Protein AF-A0A7D4KJW2-F1 (afdb_monomer_lite)

Secondary structure (DSSP, 8-state):
--HHHHHHHHHHHHHHHS---------HHHHTS-GGGGTT-EEEEEETTEEEEE-TTSTT--EEEEETTS-EEE--TT-SS-HHHHHHHHHHHHHTTEEEEEE-TTSEEEEEETTEEEEEE-TT----SS-HHHHGGGEEEEETTEEEE--

Structure (mmCIF, N/CA/C/O backbone):
data_AF-A0A7D4KJW2-F1
#
_entry.id   AF-A0A7D4KJW2-F1
#
loop_
_atom_site.group_PDB
_atom_site.id
_atom_site.type_symbol
_atom_site.label_atom_id
_atom_site.label_alt_id
_atom_site.label_comp_id
_atom_site.label_asym_id
_atom_site.label_entity_id
_atom_site.label_seq_id
_atom_site.pdbx_PDB_ins_code
_atom_site.Cartn_x
_atom_site.Cartn_y
_atom_site.Cartn_z
_atom_site.occupancy
_atom_site.B_iso_or_equiv
_atom_site.auth_seq_id
_atom_site.auth_comp_id
_atom_site.auth_asym_id
_atom_site.auth_atom_id
_atom_site.pdbx_PDB_model_num
ATOM 1 N N . MET A 1 1 ? -39.781 -1.574 48.634 1.00 56.69 1 MET A N 1
ATOM 2 C CA . MET A 1 1 ? -38.397 -1.125 48.349 1.00 56.69 1 MET A CA 1
ATOM 3 C C . MET A 1 1 ? -38.383 0.395 48.283 1.00 56.69 1 MET A C 1
ATOM 5 O O . MET A 1 1 ? -39.158 0.950 47.513 1.00 56.69 1 MET A O 1
ATOM 9 N N . ASN A 1 2 ? -37.593 1.054 49.134 1.00 80.94 2 ASN A N 1
ATOM 10 C CA . ASN A 1 2 ? -37.564 2.516 49.270 1.00 80.94 2 ASN A CA 1
ATOM 11 C C . ASN A 1 2 ? -37.157 3.173 47.931 1.00 80.94 2 ASN A C 1
ATOM 13 O O . ASN A 1 2 ? -36.256 2.665 47.262 1.00 80.94 2 ASN A O 1
ATOM 17 N N . LEU A 1 3 ? -37.805 4.270 47.523 1.00 79.88 3 LEU A N 1
ATOM 18 C CA . LEU A 1 3 ? -37.556 4.944 46.235 1.00 79.88 3 LEU A CA 1
ATOM 19 C C . LEU A 1 3 ? -36.069 5.300 46.056 1.00 79.88 3 LEU A C 1
ATOM 21 O O . LEU A 1 3 ? -35.511 5.128 44.975 1.00 79.88 3 LEU A O 1
ATOM 25 N N . LYS A 1 4 ? -35.405 5.678 47.156 1.00 76.75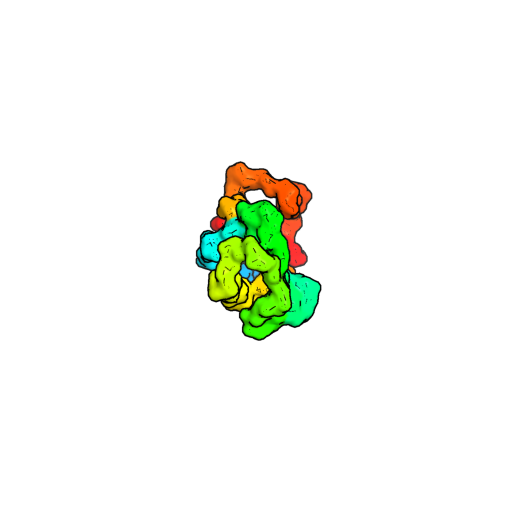 4 LYS A N 1
ATOM 26 C CA . LYS A 1 4 ? -33.959 5.942 47.200 1.00 76.75 4 LYS A CA 1
ATOM 27 C C . LYS A 1 4 ? -33.115 4.724 46.804 1.00 76.75 4 LYS A C 1
ATOM 29 O O . LYS A 1 4 ? -32.134 4.872 46.088 1.00 76.75 4 LYS A O 1
ATOM 34 N N . ILE A 1 5 ? -33.525 3.522 47.216 1.00 79.81 5 ILE A N 1
ATOM 35 C CA . ILE A 1 5 ? -32.831 2.265 46.894 1.00 79.81 5 ILE A CA 1
ATOM 36 C C . ILE A 1 5 ? -33.011 1.930 45.410 1.00 79.81 5 ILE A C 1
ATOM 38 O O . ILE A 1 5 ? -32.055 1.527 44.763 1.00 79.81 5 ILE A O 1
ATOM 42 N N . LYS A 1 6 ? -34.203 2.160 44.837 1.00 77.00 6 LYS A N 1
ATOM 43 C CA . LYS A 1 6 ? -34.435 1.969 43.393 1.00 77.00 6 LYS A CA 1
ATOM 44 C C . LYS A 1 6 ? -33.559 2.887 42.538 1.00 77.00 6 LYS A C 1
ATOM 46 O O . LYS A 1 6 ? -32.973 2.412 41.574 1.00 77.00 6 LYS A O 1
ATOM 51 N N . ILE A 1 7 ? -33.449 4.166 42.903 1.00 80.81 7 ILE A N 1
ATOM 52 C CA . ILE A 1 7 ? -32.621 5.143 42.175 1.00 80.81 7 ILE A CA 1
ATOM 53 C C . ILE A 1 7 ? -31.138 4.777 42.273 1.00 80.81 7 ILE A C 1
ATOM 55 O O . ILE A 1 7 ? -30.435 4.821 41.269 1.00 80.81 7 ILE A O 1
ATOM 59 N N . LEU A 1 8 ? -30.678 4.359 43.455 1.00 82.88 8 LEU A N 1
ATOM 60 C CA . LEU A 1 8 ? -29.297 3.928 43.662 1.00 82.88 8 LEU A CA 1
ATOM 61 C C . LEU A 1 8 ? -28.959 2.683 42.834 1.00 82.88 8 LEU A C 1
ATOM 63 O O . LEU A 1 8 ? -27.922 2.648 42.180 1.00 82.88 8 LEU A O 1
ATOM 67 N N . VAL A 1 9 ? -29.853 1.689 42.815 1.00 79.69 9 VAL A N 1
ATOM 68 C CA . VAL A 1 9 ? -29.690 0.487 41.987 1.00 79.69 9 VAL A CA 1
ATOM 69 C C . VAL A 1 9 ? -29.650 0.858 40.506 1.00 79.69 9 VAL A C 1
ATOM 71 O O . VAL A 1 9 ? -28.771 0.369 39.807 1.00 79.69 9 VAL A O 1
ATOM 74 N N . LEU A 1 10 ? -30.521 1.769 40.053 1.00 74.94 10 LEU A N 1
ATOM 75 C CA . LEU A 1 10 ? -30.551 2.239 38.665 1.00 74.94 10 LEU A CA 1
ATOM 76 C C . LEU A 1 10 ? -29.234 2.927 38.257 1.00 74.94 10 LEU A C 1
ATOM 78 O O . LEU A 1 10 ? -28.696 2.649 37.186 1.00 74.94 10 LEU A O 1
ATOM 82 N N . LEU A 1 11 ? -28.694 3.784 39.130 1.00 71.88 11 LEU A N 1
ATOM 83 C CA . LEU A 1 11 ? -27.413 4.474 38.942 1.00 71.88 11 LEU A CA 1
ATOM 84 C C . LEU A 1 11 ? -26.237 3.495 38.894 1.00 71.88 11 LEU A C 1
ATOM 86 O O . LEU A 1 11 ? -25.389 3.616 38.018 1.00 71.88 11 LEU A O 1
ATOM 90 N N . ILE A 1 12 ? -26.216 2.498 39.782 1.00 75.25 12 ILE A N 1
ATOM 91 C CA . ILE A 1 12 ? -25.190 1.448 39.789 1.00 75.25 12 ILE A CA 1
ATOM 92 C C . ILE A 1 12 ? -25.284 0.603 38.515 1.00 75.25 12 ILE A C 1
ATOM 94 O O . ILE A 1 12 ? -24.260 0.329 37.900 1.00 75.25 12 ILE A O 1
ATOM 98 N N . THR A 1 13 ? -26.486 0.242 38.056 1.00 67.19 13 THR A N 1
ATOM 99 C CA . THR A 1 13 ? -26.645 -0.474 36.780 1.00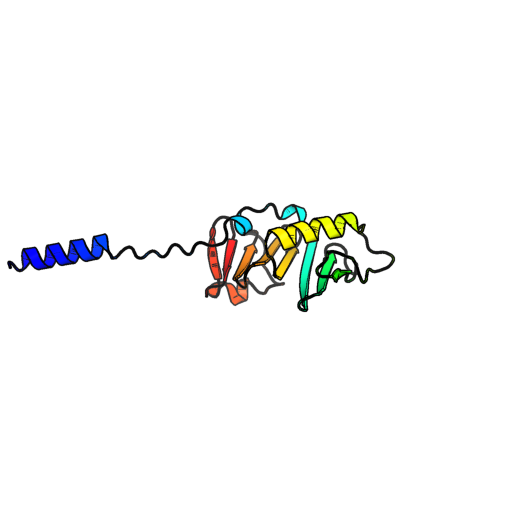 67.19 13 THR A CA 1
ATOM 100 C C . THR A 1 13 ? -26.217 0.367 35.579 1.00 67.19 13 THR A C 1
ATOM 102 O O . THR A 1 13 ? -25.551 -0.155 34.694 1.00 67.19 13 THR A O 1
ATOM 105 N N . LEU A 1 14 ? -26.512 1.670 35.548 1.00 64.62 14 LEU A N 1
ATOM 106 C CA . LEU A 1 14 ? -26.025 2.566 34.492 1.00 64.62 14 LEU A CA 1
ATOM 107 C C . LEU A 1 14 ? -24.500 2.734 34.538 1.00 64.62 14 LEU A C 1
ATOM 109 O O . LEU A 1 14 ? -23.875 2.849 33.494 1.00 64.62 14 LEU A O 1
ATOM 113 N N . PHE A 1 15 ? -23.887 2.703 35.720 1.00 63.03 15 PHE A N 1
ATOM 114 C CA . PHE A 1 15 ? -22.433 2.797 35.869 1.00 63.03 15 PHE A CA 1
ATOM 115 C C . PHE A 1 15 ? -21.717 1.490 35.489 1.00 63.03 15 PHE A C 1
ATOM 117 O O . PHE A 1 15 ? -20.660 1.524 34.869 1.00 63.03 15 PHE A O 1
ATOM 124 N N . LEU A 1 16 ? -22.304 0.336 35.827 1.00 60.66 16 LEU A N 1
ATOM 125 C CA . LEU A 1 16 ? -21.745 -0.989 35.534 1.00 60.66 16 LEU A CA 1
ATOM 126 C C . LEU A 1 16 ? -21.984 -1.440 34.086 1.00 60.66 16 LEU A C 1
ATOM 128 O O . LEU A 1 16 ? -21.164 -2.172 33.542 1.00 60.66 16 LEU A O 1
ATOM 132 N N . PHE A 1 17 ? -23.089 -1.015 33.464 1.00 55.97 17 PHE A N 1
ATOM 133 C CA . PHE A 1 17 ? -23.483 -1.451 32.117 1.00 55.97 17 PHE A CA 1
ATOM 134 C C . PHE A 1 17 ? -23.520 -0.320 31.073 1.00 55.97 17 PHE A C 1
ATOM 136 O O . PHE A 1 17 ? -23.668 -0.600 29.887 1.00 55.97 17 PHE A O 1
ATOM 143 N N . GLY A 1 18 ? -23.371 0.951 31.467 1.00 43.00 18 GLY A N 1
ATOM 144 C CA . GLY A 1 18 ? -23.374 2.108 30.554 1.00 43.00 18 GLY A CA 1
ATOM 145 C C . GLY A 1 18 ? -22.041 2.369 29.849 1.00 43.00 18 GLY A C 1
ATOM 146 O O . GLY A 1 18 ? -21.964 3.237 28.986 1.00 43.00 18 GLY A O 1
ATOM 147 N N . GLY A 1 19 ? -21.002 1.600 30.172 1.00 40.81 19 GLY A N 1
ATOM 148 C CA . GLY A 1 19 ? -19.714 1.615 29.486 1.00 40.81 19 GLY A CA 1
ATOM 149 C C . GLY A 1 19 ? -19.652 0.645 28.307 1.00 40.81 19 GLY A C 1
ATOM 150 O O . GLY A 1 19 ? -18.669 -0.074 28.181 1.00 40.81 19 GLY A O 1
ATOM 151 N N . CYS A 1 20 ? -20.660 0.598 27.431 1.00 40.94 20 CYS A N 1
ATOM 152 C CA . CYS A 1 20 ? -20.467 0.018 26.094 1.00 40.94 20 CYS A CA 1
ATOM 153 C C . CYS A 1 20 ? -19.708 1.025 25.219 1.00 40.94 20 CYS A C 1
ATOM 155 O O . CYS A 1 20 ? -20.208 1.527 24.219 1.00 40.94 20 CYS A O 1
ATOM 157 N N . SER A 1 21 ? -18.474 1.328 25.618 1.00 44.34 21 SER A N 1
ATOM 158 C CA . SER A 1 21 ? -17.452 1.728 24.666 1.00 44.34 21 SER A CA 1
ATOM 159 C C . SER A 1 21 ? -17.059 0.444 23.952 1.00 44.34 21 SER A C 1
ATOM 161 O O . SER A 1 21 ? -16.191 -0.291 24.421 1.00 44.34 21 SER A O 1
ATOM 163 N N . SER A 1 22 ? -17.742 0.114 22.855 1.00 39.06 22 SER A N 1
ATOM 164 C CA . SER A 1 22 ? -17.151 -0.790 21.879 1.00 39.06 22 SER A CA 1
ATOM 165 C C . SER A 1 22 ? -15.913 -0.069 21.356 1.00 39.06 22 SER A C 1
ATOM 167 O O . SER A 1 22 ? -16.020 0.745 20.442 1.00 39.06 22 SER A O 1
ATOM 169 N N . GLU A 1 23 ? -14.757 -0.280 21.988 1.00 45.72 23 GLU A N 1
ATOM 170 C CA . GLU A 1 23 ? -13.482 0.085 21.386 1.00 45.72 23 GLU A CA 1
ATOM 171 C C . GLU A 1 23 ? -13.451 -0.641 20.046 1.00 45.72 23 GLU A C 1
ATOM 173 O O . GLU A 1 23 ? -13.307 -1.866 19.978 1.00 45.72 23 GLU A O 1
ATOM 178 N N . VAL A 1 24 ? -13.715 0.102 18.974 1.00 51.41 24 VAL A N 1
ATOM 179 C CA . VAL A 1 24 ? -13.607 -0.423 17.626 1.00 51.41 24 VAL A CA 1
ATOM 180 C C . VAL A 1 24 ? -12.130 -0.754 17.458 1.00 51.41 24 VAL A C 1
ATOM 182 O O . VAL A 1 24 ? -11.284 0.131 17.351 1.00 51.41 24 VAL A O 1
ATOM 185 N N . ASN A 1 25 ? -11.800 -2.043 17.542 1.00 60.47 25 ASN A N 1
ATOM 186 C CA . ASN A 1 25 ? -10.427 -2.518 17.436 1.00 60.47 25 ASN A CA 1
ATOM 187 C C . ASN A 1 25 ? -9.991 -2.447 15.968 1.00 60.47 25 ASN A C 1
ATOM 189 O O . ASN A 1 25 ? -10.072 -3.419 15.216 1.00 60.47 25 ASN A O 1
ATOM 193 N N . TYR A 1 26 ? -9.557 -1.259 15.553 1.00 74.56 26 TYR A N 1
ATOM 194 C CA . TYR A 1 26 ? -8.910 -1.028 14.268 1.00 74.56 26 TYR A CA 1
ATOM 195 C C . TYR A 1 26 ? -7.591 -1.806 14.180 1.00 74.56 26 TYR A C 1
ATOM 197 O O . TYR A 1 26 ? -6.930 -2.059 15.189 1.00 74.56 26 TYR A O 1
ATOM 205 N N . SER A 1 27 ? -7.188 -2.214 12.971 1.00 83.12 27 SER A N 1
ATOM 206 C CA . SER A 1 27 ? -6.018 -3.086 12.810 1.00 83.12 27 SER A CA 1
ATOM 207 C C . SER A 1 27 ? -4.720 -2.395 13.243 1.00 83.12 27 SER A C 1
ATOM 209 O O . SER A 1 27 ? -4.132 -1.604 12.502 1.00 83.12 27 SER A O 1
ATOM 211 N N . SER A 1 28 ? -4.220 -2.753 14.428 1.00 84.56 28 SER A N 1
ATOM 212 C CA . SER A 1 28 ? -2.945 -2.254 14.959 1.00 84.56 28 SER A CA 1
ATOM 213 C C . SER A 1 28 ? -1.756 -2.623 14.066 1.00 84.56 28 SER A C 1
ATOM 215 O O . SER A 1 28 ? -0.764 -1.898 14.033 1.00 84.56 28 SER A O 1
ATOM 217 N N . GLN A 1 29 ? -1.861 -3.709 13.293 1.00 89.06 29 GLN A N 1
ATOM 218 C CA . GLN A 1 29 ? -0.859 -4.089 12.296 1.00 89.06 29 GLN A CA 1
ATOM 219 C C . GLN A 1 29 ? -0.767 -3.069 11.161 1.00 89.06 29 GLN A C 1
ATOM 221 O O . GLN A 1 29 ? 0.336 -2.767 10.720 1.00 89.06 29 GLN A O 1
ATOM 226 N N . ILE A 1 30 ? -1.905 -2.530 10.707 1.00 90.75 30 ILE A N 1
ATOM 227 C CA . ILE A 1 30 ? -1.930 -1.486 9.679 1.00 90.75 30 ILE A CA 1
ATOM 228 C C . ILE A 1 30 ? -1.335 -0.202 10.243 1.00 90.75 30 ILE A C 1
ATOM 230 O O . ILE A 1 30 ? -0.411 0.351 9.663 1.00 90.75 30 ILE A O 1
ATOM 234 N N . ILE A 1 31 ? -1.803 0.235 11.410 1.00 88.12 31 ILE A N 1
ATOM 235 C CA . ILE A 1 31 ? -1.422 1.527 11.996 1.00 88.12 31 ILE A CA 1
ATOM 236 C C . ILE A 1 31 ? 0.086 1.605 12.292 1.00 88.12 31 ILE A C 1
ATOM 238 O O . ILE A 1 31 ? 0.697 2.659 12.099 1.00 88.12 31 ILE A O 1
ATOM 242 N N . ASN A 1 32 ? 0.684 0.492 12.732 1.00 89.31 32 ASN A N 1
ATOM 243 C CA . ASN A 1 32 ? 2.074 0.430 13.193 1.00 89.31 32 ASN A CA 1
ATOM 244 C C . ASN A 1 32 ? 3.078 -0.061 12.134 1.00 89.31 32 ASN A C 1
ATOM 246 O O . ASN A 1 32 ? 4.262 -0.206 12.441 1.00 89.31 32 ASN A O 1
ATOM 250 N N . TYR A 1 33 ? 2.644 -0.353 10.905 1.00 90.06 33 TYR A N 1
ATOM 251 C CA . TYR A 1 33 ? 3.554 -0.809 9.855 1.00 90.06 33 TYR A CA 1
ATOM 252 C C . TYR A 1 33 ? 4.431 0.333 9.305 1.00 90.06 33 TYR A C 1
ATOM 254 O O . TYR A 1 33 ? 3.972 1.457 9.102 1.00 90.06 33 TYR A O 1
ATOM 262 N N . ASP A 1 34 ? 5.699 0.028 9.007 1.00 90.19 34 ASP A N 1
ATOM 263 C CA . ASP A 1 34 ? 6.631 0.958 8.359 1.00 90.19 34 ASP A CA 1
ATOM 264 C C . ASP A 1 34 ? 6.382 1.043 6.840 1.00 90.19 34 ASP A C 1
ATOM 266 O O . ASP A 1 34 ? 6.950 0.300 6.031 1.00 90.19 34 ASP A O 1
ATOM 270 N N . PHE A 1 35 ? 5.515 1.977 6.444 1.00 89.25 35 PHE A N 1
ATOM 271 C CA . PHE A 1 35 ? 5.136 2.198 5.045 1.00 89.25 35 PHE A CA 1
ATOM 272 C C . PHE A 1 35 ? 6.202 2.874 4.182 1.00 89.25 35 PHE A C 1
ATOM 274 O O . PHE A 1 35 ? 6.026 2.914 2.966 1.00 89.25 35 PHE A O 1
ATOM 281 N N . ASN A 1 36 ? 7.327 3.324 4.744 1.00 86.88 36 ASN A N 1
ATOM 282 C CA . ASN A 1 36 ? 8.426 3.877 3.941 1.00 86.88 36 ASN A CA 1
ATOM 283 C C . ASN A 1 36 ? 8.972 2.843 2.944 1.00 86.88 36 ASN A C 1
ATOM 285 O O . ASN A 1 36 ? 9.476 3.181 1.876 1.00 86.88 36 ASN A O 1
ATOM 289 N N . GLN A 1 37 ? 8.822 1.556 3.265 1.00 84.00 37 GLN A N 1
ATOM 290 C CA . GLN A 1 37 ? 9.181 0.476 2.358 1.00 84.00 37 GLN A CA 1
ATOM 291 C C . GLN A 1 37 ? 8.256 0.367 1.151 1.00 84.00 37 GLN A C 1
ATOM 293 O O . GLN A 1 37 ? 8.632 -0.289 0.201 1.00 84.00 37 GLN A O 1
ATOM 298 N N . LEU A 1 38 ? 7.055 0.938 1.166 1.00 87.44 38 LEU A N 1
ATOM 299 C CA . LEU A 1 38 ? 6.116 0.902 0.041 1.00 87.44 38 LEU A CA 1
ATOM 300 C C . LEU A 1 38 ? 6.039 2.266 -0.655 1.00 87.44 38 LEU A C 1
ATOM 302 O O . LEU A 1 38 ? 5.092 2.541 -1.376 1.00 87.44 38 LEU A O 1
ATOM 306 N N . ASP A 1 39 ? 7.015 3.143 -0.441 1.00 88.56 39 ASP A N 1
ATOM 307 C CA . ASP A 1 39 ? 6.892 4.530 -0.857 1.00 88.56 39 ASP A CA 1
ATOM 308 C C . ASP A 1 39 ? 6.937 4.728 -2.382 1.00 88.56 39 ASP A C 1
ATOM 310 O O . ASP A 1 39 ? 7.844 4.255 -3.081 1.00 88.56 39 ASP A O 1
ATOM 314 N N . GLY A 1 40 ? 5.945 5.455 -2.901 1.00 90.94 40 GLY A N 1
ATOM 315 C CA . GLY A 1 40 ? 5.809 5.758 -4.322 1.00 90.94 40 GLY A CA 1
ATOM 316 C C . GLY A 1 40 ? 5.230 4.621 -5.166 1.00 90.94 40 GLY A C 1
ATOM 317 O O . GLY A 1 40 ? 5.477 4.586 -6.379 1.00 90.94 40 GLY A O 1
ATOM 318 N N . VAL A 1 41 ? 4.511 3.682 -4.540 1.00 92.94 41 VAL A N 1
ATOM 319 C CA . VAL A 1 41 ? 3.905 2.519 -5.204 1.00 92.94 41 VAL A CA 1
ATOM 320 C C . VAL A 1 41 ? 2.385 2.518 -5.082 1.00 92.94 41 VAL A C 1
ATOM 322 O O . VAL A 1 41 ? 1.816 2.965 -4.084 1.00 92.94 41 VAL A O 1
ATOM 325 N N . LEU A 1 42 ? 1.734 1.961 -6.098 1.00 94.25 42 LEU A N 1
ATOM 326 C CA . LEU A 1 42 ? 0.319 1.618 -6.117 1.00 94.25 42 LEU A CA 1
ATOM 327 C C . LEU A 1 42 ? 0.200 0.107 -6.334 1.00 94.25 42 LEU A C 1
ATOM 329 O O . LEU A 1 42 ? 0.776 -0.440 -7.273 1.00 94.25 42 LEU A O 1
ATOM 333 N N . ILE A 1 43 ? -0.539 -0.562 -5.455 1.00 94.69 43 ILE A N 1
ATOM 334 C CA . ILE A 1 43 ? -0.803 -1.997 -5.491 1.00 94.69 43 ILE A CA 1
ATOM 335 C C . ILE A 1 43 ? -2.293 -2.209 -5.275 1.00 94.69 43 ILE A C 1
ATOM 337 O O . ILE A 1 43 ? -2.848 -1.750 -4.279 1.00 94.69 43 ILE A O 1
ATOM 341 N N . TYR A 1 44 ? -2.951 -2.921 -6.177 1.00 94.50 44 TYR A N 1
ATOM 342 C CA . TYR A 1 44 ? -4.361 -3.259 -6.013 1.00 94.50 44 TYR A CA 1
ATOM 343 C C . TYR A 1 44 ? -4.708 -4.539 -6.753 1.00 94.50 44 TYR A C 1
ATOM 345 O O . TYR A 1 44 ? -4.091 -4.882 -7.762 1.00 94.50 44 TYR A O 1
ATOM 353 N N . ASN A 1 45 ? -5.717 -5.243 -6.256 1.00 92.31 45 ASN A N 1
ATOM 354 C CA . ASN A 1 45 ? -6.258 -6.391 -6.966 1.00 92.31 45 ASN A CA 1
ATOM 355 C C . ASN A 1 45 ? -7.157 -5.897 -8.098 1.00 92.31 45 ASN A C 1
ATOM 357 O O . ASN A 1 45 ? -8.071 -5.105 -7.869 1.00 92.31 45 ASN A O 1
ATOM 361 N N . ARG A 1 46 ? -6.874 -6.346 -9.322 1.00 87.50 46 ARG A N 1
ATOM 362 C CA . ARG A 1 46 ? -7.756 -6.118 -10.472 1.00 87.50 46 ARG A CA 1
ATOM 363 C C . ARG A 1 46 ? -8.901 -7.126 -10.467 1.00 87.50 46 ARG A C 1
ATOM 365 O O . ARG A 1 46 ? -10.043 -6.735 -10.648 1.00 87.50 46 ARG A O 1
ATOM 372 N N . ASP A 1 47 ? -8.551 -8.389 -10.238 1.00 82.75 47 ASP A N 1
ATOM 373 C CA . ASP A 1 47 ? -9.430 -9.558 -10.181 1.00 82.75 47 ASP A CA 1
ATOM 374 C C . ASP A 1 47 ? -8.952 -10.482 -9.045 1.00 82.75 47 ASP A C 1
ATOM 376 O O . ASP A 1 47 ? -7.930 -10.207 -8.410 1.00 82.75 47 ASP A O 1
ATOM 380 N N . ILE A 1 48 ? -9.654 -11.596 -8.800 1.00 80.75 48 ILE A N 1
ATOM 381 C CA . ILE A 1 48 ? -9.340 -12.526 -7.696 1.00 80.75 48 ILE A CA 1
ATOM 382 C C . ILE A 1 48 ? -7.915 -13.102 -7.762 1.00 80.75 48 ILE A C 1
ATOM 384 O O . ILE A 1 48 ? -7.305 -13.359 -6.727 1.00 80.75 48 ILE A O 1
ATOM 388 N N . ASP A 1 49 ? -7.363 -13.234 -8.970 1.00 88.75 49 ASP A N 1
ATOM 389 C CA . ASP A 1 49 ? -6.065 -13.872 -9.206 1.00 88.75 49 ASP A CA 1
ATOM 390 C C . ASP A 1 49 ? -4.969 -12.916 -9.684 1.00 88.75 49 ASP A C 1
ATOM 392 O O . ASP A 1 49 ? -3.835 -13.350 -9.899 1.00 88.75 49 ASP A O 1
ATOM 396 N N . VAL A 1 50 ? -5.280 -11.628 -9.867 1.00 94.31 50 VAL A N 1
ATOM 397 C CA . VAL A 1 50 ? -4.356 -10.662 -10.473 1.00 94.31 50 VAL A CA 1
ATOM 398 C C . VAL A 1 50 ? -4.195 -9.431 -9.594 1.00 94.31 50 VAL A C 1
ATOM 400 O O . VAL A 1 50 ? -5.112 -8.621 -9.443 1.00 94.31 50 VAL A O 1
ATOM 403 N N . THR A 1 51 ? -2.973 -9.238 -9.108 1.00 96.25 51 THR A N 1
ATOM 404 C CA . THR A 1 51 ? -2.527 -8.006 -8.465 1.00 96.25 51 THR A CA 1
ATOM 405 C C . THR A 1 51 ? -1.799 -7.133 -9.487 1.00 96.25 51 THR A C 1
ATOM 407 O O . THR A 1 51 ? -0.906 -7.590 -10.205 1.00 96.25 51 THR A O 1
ATOM 410 N N . ILE A 1 52 ? -2.171 -5.858 -9.552 1.00 96.94 52 ILE A N 1
ATOM 411 C CA . ILE A 1 52 ? -1.466 -4.834 -10.319 1.00 96.94 52 ILE A CA 1
ATOM 412 C C . ILE A 1 52 ? -0.503 -4.106 -9.389 1.00 96.94 52 ILE A C 1
ATOM 414 O O . ILE A 1 52 ? -0.880 -3.703 -8.292 1.00 96.94 52 ILE A O 1
ATOM 418 N N . PHE A 1 53 ? 0.727 -3.920 -9.857 1.00 96.44 53 PHE A N 1
ATOM 419 C CA . PHE A 1 53 ? 1.755 -3.097 -9.236 1.00 96.44 53 PHE A CA 1
ATOM 420 C C . PHE A 1 53 ? 2.156 -1.967 -10.190 1.00 96.44 53 PHE A C 1
ATOM 422 O O . PHE A 1 53 ? 2.448 -2.209 -11.362 1.00 96.44 53 PHE A O 1
ATOM 429 N N . GLU A 1 54 ? 2.230 -0.745 -9.679 1.00 95.19 54 GLU A N 1
ATOM 430 C CA . GLU A 1 54 ? 2.728 0.428 -10.394 1.00 95.19 54 GLU A CA 1
ATOM 431 C C . GLU A 1 54 ? 3.704 1.208 -9.510 1.00 95.19 54 GLU A C 1
ATOM 433 O O . GLU A 1 54 ? 3.411 1.532 -8.359 1.00 95.19 54 GLU A O 1
ATOM 438 N N . LEU A 1 55 ? 4.862 1.558 -10.066 1.00 93.94 55 LEU A N 1
ATOM 439 C CA . LEU A 1 55 ? 5.821 2.463 -9.446 1.00 93.94 55 LEU A CA 1
ATOM 440 C C . LEU A 1 55 ? 5.543 3.888 -9.927 1.00 93.94 55 LEU A C 1
ATOM 442 O O . LEU A 1 55 ? 6.226 4.396 -10.819 1.00 93.94 55 LEU A O 1
ATOM 446 N N . PHE A 1 56 ? 4.535 4.545 -9.365 1.00 89.50 56 PHE A N 1
ATOM 447 C CA . PHE A 1 56 ? 4.104 5.845 -9.882 1.00 89.50 56 PHE A CA 1
ATOM 448 C C . PHE A 1 56 ? 5.043 7.001 -9.509 1.00 89.50 56 PHE A C 1
ATOM 450 O O . PHE A 1 56 ? 4.964 8.061 -10.132 1.00 89.50 56 PHE A O 1
ATOM 457 N N . ARG A 1 57 ? 5.969 6.825 -8.548 1.00 87.94 57 ARG A N 1
ATOM 458 C CA . ARG A 1 57 ? 7.029 7.830 -8.304 1.00 87.94 57 ARG A CA 1
ATOM 459 C C . ARG A 1 57 ? 7.910 8.069 -9.534 1.00 87.94 57 ARG A C 1
ATOM 461 O O . ARG A 1 57 ? 8.527 9.122 -9.652 1.00 87.94 57 ARG A O 1
ATOM 468 N N . VAL A 1 58 ? 7.940 7.110 -10.462 1.00 86.81 58 VAL A N 1
ATOM 469 C CA . VAL A 1 58 ? 8.515 7.266 -11.799 1.00 86.81 58 VAL A CA 1
ATOM 470 C C . VAL A 1 58 ? 7.358 7.359 -12.790 1.00 86.81 58 VAL A C 1
ATOM 472 O O . VAL A 1 58 ? 6.756 6.347 -13.149 1.00 86.81 58 VAL A O 1
ATOM 475 N N . LYS A 1 59 ? 7.024 8.582 -13.223 1.00 79.25 59 LYS A N 1
ATOM 476 C CA . LYS A 1 59 ? 5.935 8.812 -14.187 1.00 79.25 59 LYS A CA 1
ATOM 477 C C . LYS A 1 59 ? 6.109 7.926 -15.421 1.00 79.25 59 LYS A C 1
ATOM 479 O O . LYS A 1 59 ? 7.178 7.908 -16.024 1.00 79.25 59 LYS A O 1
ATOM 484 N N . GLY A 1 60 ? 5.038 7.236 -15.811 1.00 81.56 60 GLY A N 1
ATOM 485 C CA . GLY A 1 60 ? 5.033 6.399 -17.010 1.00 81.56 60 GLY A CA 1
ATOM 486 C C . GLY A 1 60 ? 5.820 5.092 -16.880 1.00 81.56 60 GLY A C 1
ATOM 487 O O . GLY A 1 60 ? 6.101 4.470 -17.899 1.00 81.56 60 GLY A O 1
ATOM 488 N N . SER A 1 61 ? 6.156 4.653 -15.660 1.00 86.62 61 SER A N 1
ATOM 489 C CA . SER A 1 61 ? 6.766 3.334 -15.422 1.00 86.62 61 SER A CA 1
ATOM 490 C C . SER A 1 61 ? 5.917 2.188 -15.987 1.00 86.62 61 SER A C 1
ATOM 492 O O . SER A 1 61 ? 6.461 1.190 -16.456 1.00 86.62 61 SER A O 1
ATOM 494 N N . GLY A 1 62 ? 4.595 2.364 -16.019 1.00 93.56 62 GLY A N 1
ATOM 495 C CA . GLY A 1 62 ? 3.641 1.393 -16.538 1.00 93.56 62 GLY A CA 1
ATOM 496 C C . GLY A 1 62 ? 3.192 0.396 -15.472 1.00 93.56 62 GLY A C 1
ATOM 497 O O . GLY A 1 62 ? 3.547 0.499 -14.303 1.00 93.56 62 GLY A O 1
ATOM 498 N N . LEU A 1 63 ? 2.379 -0.575 -15.887 1.00 95.69 63 LEU A N 1
ATOM 499 C CA . LEU A 1 63 ? 1.760 -1.541 -14.980 1.00 95.69 63 LEU A CA 1
ATOM 500 C C . LEU A 1 63 ? 2.467 -2.891 -15.045 1.00 95.69 63 LEU A C 1
ATOM 502 O O . LEU A 1 63 ? 2.711 -3.423 -16.133 1.00 95.69 63 LEU A O 1
ATOM 506 N N . VAL A 1 64 ? 2.722 -3.465 -13.875 1.00 97.25 64 VAL A N 1
ATOM 507 C CA . VAL A 1 64 ? 3.188 -4.839 -13.705 1.00 97.25 64 VAL A CA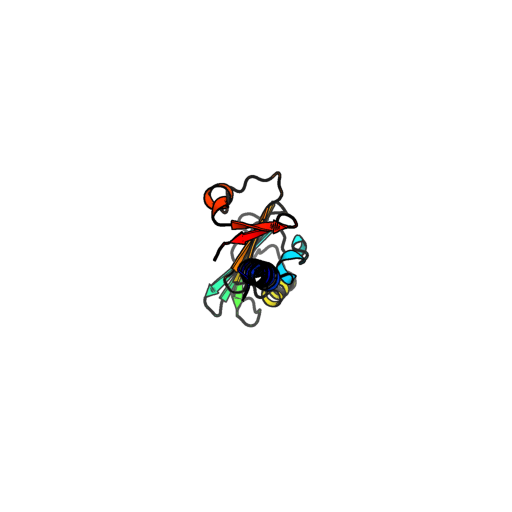 1
ATOM 508 C C . VAL A 1 64 ? 2.026 -5.687 -13.214 1.00 97.25 64 VAL A C 1
ATOM 510 O O . VAL A 1 64 ? 1.348 -5.329 -12.255 1.00 97.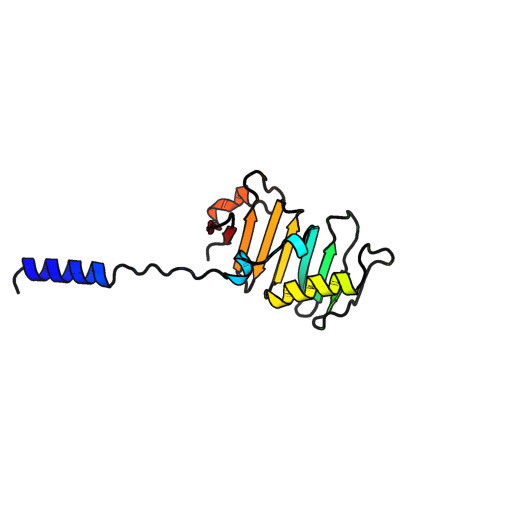25 64 VAL A O 1
ATOM 513 N N . PHE A 1 65 ? 1.794 -6.811 -13.880 1.00 97.38 65 PHE A N 1
ATOM 514 C CA . PHE A 1 65 ? 0.756 -7.770 -13.528 1.00 97.38 65 PHE A CA 1
ATOM 515 C C . PHE A 1 65 ? 1.413 -8.952 -12.838 1.00 97.38 65 PHE A C 1
ATOM 517 O O . PHE A 1 65 ? 2.380 -9.522 -13.355 1.00 97.38 65 PHE A O 1
ATOM 524 N N . VAL A 1 66 ? 0.891 -9.297 -11.669 1.00 96.94 66 VAL A N 1
ATOM 525 C CA . VAL A 1 66 ? 1.407 -10.371 -10.829 1.00 96.94 66 VAL A CA 1
ATOM 526 C C . VAL A 1 66 ? 0.260 -11.291 -10.448 1.00 96.94 66 VAL A C 1
ATOM 528 O O . VAL A 1 66 ? -0.816 -10.825 -10.081 1.00 96.94 66 VAL A O 1
ATOM 531 N N . ASP A 1 67 ? 0.480 -12.595 -10.571 1.00 94.81 67 ASP A N 1
ATOM 532 C CA . ASP A 1 67 ? -0.519 -13.591 -10.198 1.00 94.81 67 ASP A CA 1
ATOM 533 C C . ASP A 1 67 ? -0.611 -13.804 -8.672 1.00 94.81 67 ASP A C 1
ATOM 535 O O . ASP A 1 67 ? 0.198 -13.317 -7.867 1.00 94.81 67 ASP A O 1
ATOM 539 N N . ASN A 1 68 ? -1.596 -14.599 -8.257 1.00 89.56 68 ASN A N 1
ATOM 540 C CA . ASN A 1 68 ? -1.793 -14.983 -6.862 1.00 89.56 68 ASN A CA 1
ATOM 541 C C . ASN A 1 68 ? -0.623 -15.803 -6.264 1.00 89.56 68 ASN A C 1
ATOM 543 O O . ASN A 1 68 ? -0.530 -15.910 -5.040 1.00 89.56 68 ASN A O 1
ATOM 547 N N . GLN A 1 69 ? 0.324 -16.296 -7.068 1.00 92.12 69 GLN A N 1
ATOM 548 C CA . GLN A 1 69 ? 1.546 -16.982 -6.633 1.00 92.12 69 GLN A CA 1
ATOM 549 C C . GLN A 1 69 ? 2.766 -16.051 -6.562 1.00 92.12 69 GLN A C 1
ATOM 551 O O . GLN A 1 69 ? 3.871 -16.521 -6.294 1.00 92.12 69 GLN A O 1
ATOM 556 N N . LEU A 1 70 ? 2.577 -14.732 -6.719 1.00 93.25 70 LEU A N 1
ATOM 557 C CA . LEU A 1 70 ? 3.652 -13.732 -6.774 1.00 93.25 70 LEU A CA 1
ATOM 558 C C . LEU A 1 70 ? 4.591 -13.914 -7.977 1.00 93.25 70 LEU A C 1
ATOM 560 O O . LEU A 1 70 ? 5.783 -13.621 -7.883 1.00 93.25 70 LEU A O 1
ATOM 564 N N . ARG A 1 71 ? 4.077 -14.388 -9.113 1.00 95.12 71 ARG A N 1
ATOM 565 C CA . ARG A 1 71 ? 4.825 -14.470 -10.369 1.00 95.12 71 ARG A CA 1
ATOM 566 C C . ARG A 1 71 ? 4.419 -13.323 -11.273 1.00 95.12 71 ARG A C 1
ATOM 568 O O . ARG A 1 71 ? 3.236 -13.066 -11.490 1.00 95.12 71 ARG A O 1
ATOM 575 N N . ILE A 1 72 ? 5.413 -12.622 -11.804 1.00 96.81 72 ILE A N 1
ATOM 576 C CA . ILE A 1 72 ? 5.188 -11.538 -12.755 1.00 96.81 72 ILE A CA 1
ATOM 577 C C . ILE A 1 72 ? 4.756 -12.153 -14.087 1.00 96.81 72 ILE A C 1
ATOM 579 O O . ILE A 1 72 ? 5.524 -12.862 -14.732 1.00 96.81 72 ILE A O 1
ATOM 583 N N . THR A 1 73 ? 3.521 -11.875 -14.496 1.00 96.50 73 THR A N 1
ATOM 584 C CA . THR A 1 73 ? 2.935 -12.369 -15.750 1.00 96.50 73 THR A CA 1
ATOM 585 C C . THR A 1 73 ? 3.106 -11.370 -16.888 1.00 96.50 73 THR A C 1
ATOM 587 O O . THR A 1 73 ? 3.200 -11.756 -18.052 1.00 96.50 73 THR A O 1
ATOM 590 N N . LYS A 1 74 ? 3.185 -10.072 -16.569 1.00 96.88 74 LYS A N 1
ATOM 591 C CA . LYS A 1 74 ? 3.447 -9.007 -17.542 1.00 96.88 74 LYS A CA 1
ATOM 592 C C . LYS A 1 74 ? 4.195 -7.854 -16.884 1.00 96.88 74 LYS A C 1
ATOM 594 O O . LYS A 1 74 ? 3.753 -7.336 -15.865 1.00 96.88 74 LYS A O 1
ATOM 599 N N . LYS A 1 75 ? 5.294 -7.418 -17.503 1.00 97.00 75 LYS A N 1
ATOM 600 C CA . LYS A 1 75 ? 6.115 -6.279 -17.064 1.00 97.00 75 LYS A CA 1
ATOM 601 C C . LYS A 1 75 ? 6.632 -5.493 -18.277 1.00 97.00 75 LYS A C 1
ATOM 603 O O . LYS A 1 75 ? 7.045 -6.123 -19.252 1.00 97.00 75 LYS A O 1
ATOM 608 N N . PRO A 1 76 ? 6.635 -4.148 -18.251 1.00 95.94 76 PRO A N 1
ATOM 609 C CA . PRO A 1 76 ? 7.279 -3.341 -19.286 1.00 95.94 76 PRO A CA 1
ATOM 610 C C . PRO A 1 76 ? 8.772 -3.676 -19.437 1.00 95.94 76 PRO A C 1
ATOM 612 O O . PRO A 1 76 ? 9.460 -3.930 -18.449 1.00 95.94 76 PRO A O 1
ATOM 615 N N . LYS A 1 77 ? 9.298 -3.646 -20.670 1.00 92.25 77 LYS A N 1
ATOM 616 C CA . LYS A 1 77 ? 10.694 -4.034 -20.964 1.00 92.25 77 LYS A CA 1
ATOM 617 C C . LYS A 1 77 ? 11.724 -3.203 -20.189 1.00 92.25 77 LYS A C 1
ATOM 619 O O . LYS A 1 77 ? 12.710 -3.750 -19.713 1.00 92.25 77 LYS A O 1
ATOM 624 N N . ASN A 1 78 ? 11.460 -1.907 -20.032 1.00 91.25 78 ASN A N 1
ATOM 625 C CA . ASN A 1 78 ? 12.347 -0.955 -19.360 1.00 91.25 78 ASN A CA 1
ATOM 626 C C . ASN A 1 78 ? 11.802 -0.560 -17.978 1.00 91.25 78 ASN A C 1
ATOM 628 O O . ASN A 1 78 ? 11.898 0.601 -17.582 1.00 91.25 78 ASN A O 1
ATOM 632 N N . TYR A 1 79 ? 11.151 -1.494 -17.277 1.00 95.38 79 TYR A N 1
ATOM 633 C CA . TYR A 1 79 ? 10.602 -1.199 -15.959 1.00 95.38 79 TYR A CA 1
ATOM 634 C C . TYR A 1 79 ? 11.730 -0.864 -14.964 1.00 95.38 79 TYR A C 1
ATOM 636 O O . TYR A 1 79 ? 12.717 -1.600 -14.933 1.00 95.38 79 TYR A O 1
ATOM 644 N N . PRO A 1 80 ? 11.607 0.197 -14.140 1.00 93.75 80 PRO A N 1
ATOM 645 C CA . PRO A 1 80 ? 12.715 0.661 -13.297 1.00 93.75 80 PRO A CA 1
ATOM 646 C C . PRO A 1 80 ? 13.157 -0.317 -12.203 1.00 93.75 80 PRO A C 1
ATOM 648 O O . PRO A 1 80 ? 14.280 -0.214 -11.723 1.00 93.75 80 PRO A O 1
ATOM 651 N N . LEU A 1 81 ? 12.271 -1.223 -11.782 1.00 94.44 81 LEU A N 1
ATOM 652 C CA . LEU A 1 81 ? 12.534 -2.176 -10.704 1.00 94.44 81 LEU A CA 1
ATOM 653 C C . LEU A 1 81 ? 12.786 -3.580 -11.237 1.00 94.44 81 LEU A C 1
ATOM 655 O O . LEU A 1 81 ? 12.139 -4.043 -12.186 1.00 94.44 81 LEU A O 1
ATOM 659 N N . GLN A 1 82 ? 13.685 -4.274 -10.550 1.00 95.12 82 GLN A N 1
ATOM 660 C CA . GLN A 1 82 ? 13.910 -5.696 -10.734 1.00 95.12 82 GLN A CA 1
ATOM 661 C C . GLN A 1 82 ? 12.755 -6.515 -10.143 1.00 95.12 82 GLN A C 1
ATOM 663 O O . GLN A 1 82 ? 12.014 -6.065 -9.265 1.00 95.12 82 GLN A O 1
ATOM 668 N N . ASP A 1 83 ? 12.603 -7.752 -10.617 1.00 95.75 83 ASP A N 1
ATOM 669 C CA . ASP A 1 83 ? 11.494 -8.624 -10.209 1.00 95.75 83 ASP A CA 1
ATOM 670 C C . ASP A 1 83 ? 11.511 -8.891 -8.700 1.00 95.75 83 ASP A C 1
ATOM 672 O O . ASP A 1 83 ? 10.482 -8.805 -8.036 1.00 95.75 83 ASP A O 1
ATOM 676 N N . ASN A 1 84 ? 12.690 -9.143 -8.128 1.00 94.88 84 ASN A N 1
ATOM 677 C CA . ASN A 1 84 ? 12.863 -9.376 -6.693 1.00 94.88 84 ASN A CA 1
ATOM 678 C C . ASN A 1 84 ? 12.441 -8.173 -5.828 1.00 94.88 84 ASN A C 1
ATOM 680 O O . ASN A 1 84 ? 11.897 -8.374 -4.740 1.00 94.88 84 ASN A O 1
ATOM 684 N N . GLU A 1 85 ? 12.653 -6.943 -6.300 1.00 94.19 85 GLU A N 1
ATOM 685 C CA . GLU A 1 85 ? 12.206 -5.724 -5.621 1.00 94.19 85 GLU A CA 1
ATOM 686 C C . GLU A 1 85 ? 10.679 -5.627 -5.630 1.00 94.19 85 GLU A C 1
ATOM 688 O O . GLU A 1 85 ? 10.068 -5.426 -4.581 1.00 94.19 85 GLU A O 1
ATOM 693 N N . ILE A 1 86 ? 10.052 -5.867 -6.786 1.00 95.00 86 ILE A N 1
ATOM 694 C CA . ILE A 1 86 ? 8.588 -5.888 -6.927 1.00 95.00 86 ILE A CA 1
ATOM 695 C C . ILE A 1 86 ? 7.982 -6.948 -5.999 1.00 95.00 86 ILE A C 1
ATOM 697 O O . ILE A 1 86 ? 7.060 -6.663 -5.231 1.00 95.00 86 ILE A O 1
ATOM 701 N N . ILE A 1 87 ? 8.540 -8.162 -6.002 1.00 95.19 87 ILE A N 1
ATOM 702 C CA . ILE A 1 87 ? 8.064 -9.255 -5.149 1.00 95.19 87 ILE A CA 1
ATOM 703 C C . ILE A 1 87 ? 8.224 -8.922 -3.660 1.00 95.19 87 ILE A C 1
ATOM 705 O O . ILE A 1 87 ? 7.370 -9.314 -2.861 1.00 95.19 87 ILE A O 1
ATOM 709 N N . LYS A 1 88 ? 9.259 -8.175 -3.255 1.00 93.62 88 LYS A N 1
ATOM 710 C CA . LYS A 1 88 ? 9.413 -7.724 -1.863 1.00 93.62 88 LYS A CA 1
ATOM 711 C C . LYS A 1 88 ? 8.237 -6.846 -1.426 1.00 93.62 88 LYS A C 1
ATOM 713 O O . LYS A 1 88 ? 7.669 -7.106 -0.366 1.00 93.62 88 LYS A O 1
ATOM 718 N N . PHE A 1 89 ? 7.829 -5.874 -2.245 1.00 93.56 89 PHE A N 1
ATOM 719 C CA . PHE A 1 89 ? 6.668 -5.028 -1.940 1.00 93.56 89 PHE A CA 1
ATOM 720 C C . PHE A 1 89 ? 5.378 -5.852 -1.853 1.00 93.56 89 PHE A C 1
ATOM 722 O O . PHE A 1 89 ? 4.599 -5.704 -0.910 1.00 93.56 89 PHE A O 1
ATOM 729 N N . LEU A 1 90 ? 5.186 -6.788 -2.786 1.00 94.44 90 LEU A N 1
ATOM 730 C CA . LEU A 1 90 ? 3.991 -7.632 -2.821 1.00 94.44 90 LEU A CA 1
ATOM 731 C C . LEU A 1 90 ? 3.910 -8.626 -1.655 1.00 94.44 90 LEU A C 1
ATOM 733 O O . LEU A 1 90 ? 2.814 -8.950 -1.198 1.00 94.44 90 LEU A O 1
ATOM 737 N N . LYS A 1 91 ? 5.048 -9.078 -1.115 1.00 93.50 91 LYS A N 1
ATOM 738 C CA . LYS A 1 91 ? 5.076 -9.869 0.125 1.00 93.50 91 LYS A CA 1
ATOM 739 C C . LYS A 1 91 ? 4.552 -9.067 1.314 1.00 93.50 91 LYS A C 1
ATOM 741 O O . LYS A 1 91 ? 3.744 -9.596 2.074 1.00 93.50 91 LYS A O 1
ATOM 746 N N . SER A 1 92 ? 4.966 -7.807 1.463 1.00 90.62 92 SER A N 1
ATOM 747 C CA . SER A 1 92 ? 4.444 -6.926 2.517 1.00 90.62 92 SER A CA 1
ATOM 748 C C . SER A 1 92 ? 2.951 -6.652 2.342 1.00 90.62 92 SER A C 1
ATOM 750 O O . SER A 1 92 ? 2.196 -6.775 3.303 1.00 90.62 92 SER A O 1
ATOM 752 N N . TYR A 1 93 ? 2.516 -6.372 1.111 1.00 91.94 93 TYR A N 1
ATOM 753 C CA . TYR A 1 93 ? 1.104 -6.196 0.761 1.00 91.94 93 TYR A CA 1
ATOM 754 C C . TYR A 1 93 ? 0.250 -7.404 1.182 1.00 91.94 93 TYR A C 1
ATOM 756 O O . TYR A 1 93 ? -0.750 -7.239 1.881 1.00 91.94 93 TYR A O 1
ATOM 764 N N . LYS A 1 94 ? 0.687 -8.627 0.846 1.00 90.50 94 LYS A N 1
ATOM 765 C CA . LYS A 1 94 ? -0.007 -9.860 1.253 1.00 90.50 94 LYS A CA 1
ATOM 766 C C . LYS A 1 94 ? 0.025 -10.092 2.759 1.00 90.50 94 LYS A C 1
ATOM 768 O O . LYS A 1 94 ? -0.988 -10.477 3.330 1.00 90.50 94 LYS A O 1
ATOM 773 N N . LYS A 1 95 ? 1.165 -9.845 3.416 1.00 91.19 95 LYS A N 1
ATOM 774 C CA . LYS A 1 95 ? 1.312 -10.013 4.873 1.00 91.19 95 LYS A CA 1
ATOM 775 C C . LYS A 1 95 ? 0.322 -9.143 5.656 1.00 91.19 95 LYS A C 1
ATOM 777 O O . LYS A 1 95 ? -0.167 -9.575 6.691 1.00 91.19 95 LYS A O 1
ATOM 782 N N . LEU A 1 96 ? 0.037 -7.941 5.160 1.00 90.31 96 LEU A N 1
ATOM 783 C CA . LEU A 1 96 ? -0.901 -6.983 5.756 1.00 90.31 96 LEU A CA 1
ATOM 784 C C . LEU A 1 96 ? -2.359 -7.189 5.296 1.00 90.31 96 LEU A C 1
ATOM 786 O O . LEU A 1 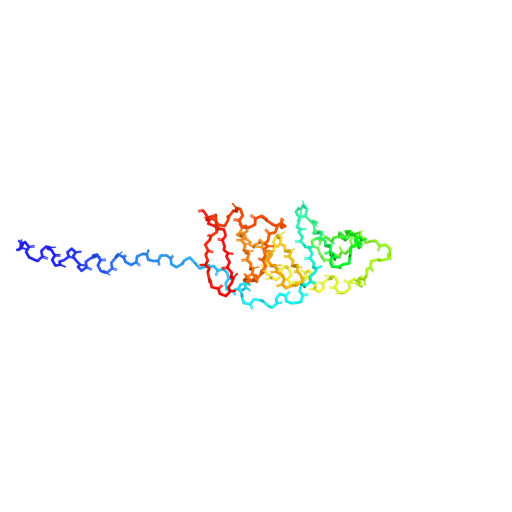96 ? -3.234 -6.384 5.620 1.00 90.31 96 LEU A O 1
ATOM 790 N N . ASN A 1 97 ? -2.618 -8.247 4.523 1.00 91.00 97 ASN A N 1
ATOM 791 C CA . ASN A 1 97 ? -3.906 -8.560 3.908 1.00 91.00 97 ASN A CA 1
ATOM 792 C C . ASN A 1 97 ? -4.553 -7.367 3.185 1.00 91.00 97 ASN A C 1
ATOM 794 O O . ASN A 1 97 ? -5.741 -7.074 3.346 1.00 91.00 97 ASN A O 1
ATOM 798 N N . LEU A 1 98 ? -3.738 -6.624 2.436 1.00 92.62 98 LEU A N 1
ATOM 799 C CA . LEU A 1 98 ? -4.213 -5.472 1.688 1.00 92.62 98 LEU A CA 1
ATOM 800 C C . LEU A 1 98 ? -4.926 -5.949 0.420 1.00 92.62 98 LEU A C 1
ATOM 802 O O . LEU A 1 98 ? -4.470 -6.859 -0.262 1.00 92.62 98 LEU A O 1
ATOM 806 N N . SER A 1 99 ? -6.040 -5.302 0.103 1.00 92.94 99 SER A N 1
ATOM 807 C CA . SER A 1 99 ? -6.715 -5.359 -1.200 1.00 92.94 99 SER A CA 1
ATOM 808 C C . SER A 1 99 ? -6.354 -4.147 -2.064 1.00 92.94 99 SER A C 1
ATOM 810 O O . SER A 1 99 ? -6.324 -4.228 -3.293 1.00 92.94 99 SER A O 1
ATOM 812 N N . TYR A 1 100 ? -5.962 -3.050 -1.417 1.00 94.50 100 TYR A N 1
ATOM 813 C CA . TYR A 1 100 ? -5.480 -1.827 -2.039 1.00 94.50 100 TYR A CA 1
ATOM 814 C C . TYR A 1 100 ? -4.385 -1.204 -1.172 1.00 94.50 100 TYR A C 1
ATOM 816 O O . TYR A 1 100 ? -4.470 -1.225 0.056 1.00 94.50 100 TYR A O 1
ATOM 824 N N . CYS A 1 101 ? -3.368 -0.633 -1.805 1.00 94.06 101 CYS A N 1
ATOM 825 C CA . CYS A 1 101 ? -2.300 0.120 -1.170 1.00 94.06 101 CYS A CA 1
ATOM 826 C C . CYS A 1 101 ? -1.794 1.187 -2.134 1.00 94.06 101 CYS A C 1
ATOM 828 O O . CYS A 1 101 ? -1.416 0.872 -3.258 1.00 94.06 101 CYS A O 1
ATOM 830 N N . CYS A 1 102 ? -1.758 2.441 -1.705 1.00 92.75 102 CYS A N 1
ATOM 831 C CA . CYS A 1 102 ? -1.169 3.510 -2.491 1.00 92.75 102 CYS A CA 1
ATOM 832 C C . CYS A 1 102 ? -0.471 4.511 -1.573 1.00 92.75 102 CYS A C 1
ATOM 834 O O . CYS A 1 102 ? -1.091 5.073 -0.665 1.00 92.75 102 CYS A O 1
ATOM 836 N N . ILE A 1 103 ? 0.826 4.705 -1.808 1.00 91.44 103 ILE A N 1
ATOM 837 C CA . ILE A 1 103 ? 1.717 5.481 -0.941 1.00 91.44 103 ILE A CA 1
ATOM 838 C C . ILE A 1 103 ? 2.377 6.586 -1.753 1.00 91.44 103 ILE A C 1
ATOM 840 O O . ILE A 1 103 ? 3.208 6.312 -2.614 1.00 91.44 103 ILE A O 1
ATOM 844 N N . ASP A 1 104 ? 2.001 7.836 -1.500 1.00 87.50 104 ASP A N 1
ATOM 845 C CA . ASP A 1 104 ? 2.467 8.990 -2.277 1.00 87.50 104 ASP A CA 1
ATOM 846 C C . ASP A 1 104 ? 3.610 9.724 -1.577 1.00 87.50 104 ASP A C 1
ATOM 848 O O . ASP A 1 104 ? 3.402 10.775 -0.977 1.00 87.50 104 ASP A O 1
ATOM 852 N N . ASN A 1 105 ? 4.823 9.176 -1.652 1.00 82.62 105 ASN A N 1
ATOM 853 C CA . ASN A 1 105 ? 6.062 9.818 -1.193 1.00 82.62 105 ASN A CA 1
ATOM 854 C C . ASN A 1 105 ? 5.993 10.363 0.249 1.00 82.62 105 ASN A C 1
ATOM 856 O O . ASN A 1 105 ? 6.287 11.536 0.487 1.00 82.62 105 ASN A O 1
ATOM 860 N N . GLY A 1 106 ? 5.488 9.563 1.194 1.00 75.56 106 GLY A N 1
ATOM 861 C CA . GLY A 1 106 ? 5.222 9.970 2.588 1.00 75.56 106 GLY A CA 1
ATOM 862 C C . GLY A 1 106 ? 4.127 11.041 2.769 1.00 75.56 106 GLY A C 1
ATOM 863 O O . GLY A 1 106 ? 3.807 11.417 3.895 1.00 75.56 106 GLY A O 1
ATOM 864 N N . LYS A 1 107 ? 3.547 11.505 1.655 1.00 85.19 107 LYS A N 1
ATOM 865 C CA . LYS A 1 107 ? 2.384 12.386 1.474 1.00 85.19 107 LYS A CA 1
ATOM 866 C C . LYS A 1 107 ? 1.163 11.913 2.241 1.00 85.19 107 LYS A C 1
ATOM 868 O O . LYS A 1 107 ? 0.639 12.518 3.176 1.00 85.19 107 LYS A O 1
ATOM 873 N N . ILE A 1 108 ? 0.716 10.781 1.728 1.00 84.69 108 ILE A N 1
ATOM 874 C CA . ILE A 1 108 ? -0.522 10.117 2.067 1.00 84.69 108 ILE A CA 1
ATOM 875 C C . ILE A 1 108 ? -0.326 8.623 1.852 1.00 84.69 108 ILE A C 1
ATOM 877 O O . ILE A 1 108 ? 0.266 8.187 0.859 1.00 84.69 108 ILE A O 1
ATOM 881 N N . ILE A 1 109 ? -0.821 7.848 2.805 1.00 91.56 109 ILE A N 1
ATOM 882 C CA . ILE A 1 109 ? -0.896 6.396 2.737 1.00 91.56 109 ILE A CA 1
ATOM 883 C C . ILE A 1 109 ? -2.372 6.048 2.736 1.00 91.56 109 ILE A C 1
ATOM 885 O O . ILE A 1 109 ? -3.060 6.342 3.706 1.00 91.56 109 ILE A O 1
ATOM 889 N N . ARG A 1 110 ? -2.859 5.410 1.674 1.00 93.38 110 ARG A N 1
ATOM 890 C CA . ARG A 1 110 ? -4.197 4.815 1.661 1.00 93.38 110 ARG A CA 1
ATOM 891 C C . ARG A 1 110 ? -4.083 3.319 1.485 1.00 93.38 110 ARG A C 1
ATOM 893 O O . ARG A 1 110 ? -3.452 2.851 0.535 1.00 93.38 110 ARG A O 1
ATOM 900 N N . VAL A 1 111 ? -4.698 2.570 2.387 1.00 94.25 111 VAL A N 1
ATOM 901 C CA . VAL A 1 111 ? -4.709 1.112 2.344 1.00 94.25 111 VAL A CA 1
ATOM 902 C C . VAL A 1 111 ? -6.099 0.587 2.658 1.00 94.25 111 VAL A C 1
ATOM 904 O O . VAL A 1 111 ? -6.768 1.090 3.552 1.00 94.25 111 VAL A O 1
ATOM 907 N N . ILE A 1 112 ? -6.522 -0.449 1.939 1.00 94.00 112 ILE A N 1
ATOM 908 C CA . ILE A 1 112 ? -7.769 -1.159 2.231 1.00 94.00 112 ILE A CA 1
ATOM 909 C C . ILE A 1 112 ? -7.401 -2.571 2.662 1.00 94.00 112 ILE A C 1
ATOM 911 O O . ILE A 1 112 ? -6.848 -3.328 1.864 1.00 94.00 112 ILE A O 1
ATOM 915 N N . SER A 1 113 ? -7.713 -2.934 3.902 1.00 91.94 113 SER A N 1
ATOM 916 C CA . SER A 1 113 ? -7.443 -4.257 4.479 1.00 91.94 113 SER A CA 1
ATOM 917 C C . SER A 1 113 ? -8.737 -4.840 5.026 1.00 91.94 113 SER A C 1
ATOM 919 O O . SER A 1 113 ? -9.454 -4.155 5.752 1.00 91.94 113 SER A O 1
ATOM 921 N N . ASN A 1 114 ? -9.064 -6.084 4.661 1.00 88.94 114 ASN A N 1
ATOM 922 C CA . ASN A 1 114 ? -10.338 -6.726 5.029 1.00 88.94 114 ASN A CA 1
ATOM 923 C C . ASN A 1 114 ? -11.589 -5.883 4.693 1.00 88.94 114 ASN A C 1
ATOM 925 O O . ASN A 1 114 ? -12.560 -5.883 5.441 1.00 88.94 114 ASN A O 1
ATOM 929 N N . GLY A 1 115 ? -11.556 -5.120 3.595 1.00 88.19 115 GLY A N 1
ATOM 930 C CA . GLY A 1 115 ? -12.648 -4.218 3.204 1.00 88.19 115 GLY A CA 1
ATOM 931 C C . GLY A 1 115 ? -12.739 -2.917 4.013 1.00 88.19 115 GLY A C 1
ATOM 932 O O . GLY A 1 115 ? -13.582 -2.080 3.706 1.00 88.19 115 GLY A O 1
ATOM 933 N N . ILE A 1 116 ? -11.863 -2.712 4.998 1.00 91.50 116 ILE A N 1
ATOM 934 C CA . ILE A 1 116 ? -11.790 -1.487 5.798 1.00 91.50 116 ILE A CA 1
ATOM 935 C C . ILE A 1 116 ? -10.777 -0.538 5.158 1.00 91.50 116 ILE A C 1
ATOM 937 O O . ILE A 1 116 ? -9.640 -0.932 4.889 1.00 91.50 116 ILE A O 1
ATOM 941 N N . ASP A 1 117 ? -11.196 0.703 4.919 1.00 93.88 117 ASP A N 1
ATOM 942 C CA . ASP A 1 117 ? -10.401 1.753 4.277 1.00 93.88 117 ASP A CA 1
ATOM 943 C C . ASP A 1 117 ? -9.709 2.625 5.330 1.00 93.88 117 ASP A C 1
ATOM 945 O O . ASP A 1 117 ? -10.367 3.247 6.167 1.00 93.88 117 ASP A O 1
ATOM 949 N N . TYR A 1 118 ? -8.379 2.647 5.286 1.00 93.94 118 TYR A N 1
ATOM 950 C CA . TYR A 1 118 ? -7.514 3.398 6.185 1.00 93.94 118 TYR A CA 1
ATOM 951 C C . TYR A 1 118 ? -6.724 4.433 5.394 1.00 93.94 118 TYR A C 1
ATOM 953 O O . TYR A 1 118 ? -6.116 4.123 4.365 1.00 93.94 118 TYR A O 1
ATOM 961 N N . ILE A 1 119 ? -6.663 5.651 5.919 1.00 93.31 119 ILE A N 1
ATOM 962 C CA . ILE A 1 119 ? -5.916 6.754 5.325 1.00 93.31 119 ILE A CA 1
ATOM 963 C C . ILE A 1 119 ? -5.043 7.397 6.397 1.00 93.31 119 ILE A C 1
ATOM 965 O O . ILE A 1 119 ? -5.542 7.840 7.425 1.00 93.31 119 ILE A O 1
ATOM 969 N N . LYS A 1 120 ? -3.739 7.485 6.148 1.00 92.25 120 LYS A N 1
ATOM 970 C CA . LYS A 1 120 ? -2.818 8.331 6.906 1.00 92.25 120 LYS A CA 1
ATOM 971 C C . 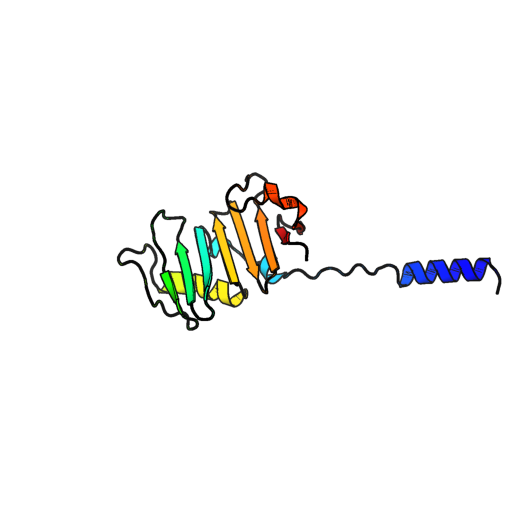LYS A 1 120 ? -2.486 9.561 6.084 1.00 92.25 120 LYS A C 1
ATOM 973 O O . LYS A 1 120 ? -2.048 9.419 4.941 1.00 92.25 120 LYS A O 1
ATOM 978 N N . ILE A 1 121 ? -2.645 10.743 6.663 1.00 86.12 121 ILE A N 1
ATOM 979 C CA . ILE A 1 121 ? -2.360 12.011 5.981 1.00 86.12 121 ILE A CA 1
ATOM 980 C C . ILE A 1 121 ? -1.328 12.777 6.776 1.00 86.12 121 ILE A C 1
ATOM 982 O O . ILE A 1 121 ? -1.524 13.036 7.958 1.00 86.12 121 ILE A O 1
ATOM 986 N N . ASN A 1 122 ? -0.237 13.172 6.127 1.00 82.88 122 ASN A N 1
ATOM 987 C CA . ASN A 1 122 ? 0.663 14.133 6.740 1.00 82.88 122 ASN A CA 1
ATOM 988 C C . ASN A 1 122 ? -0.088 15.465 6.924 1.00 82.88 122 ASN A C 1
ATOM 990 O O . ASN A 1 122 ? -0.641 15.978 5.956 1.00 82.88 122 ASN A O 1
ATOM 994 N N . LYS A 1 123 ? -0.123 16.013 8.145 1.00 72.19 123 LYS A N 1
ATOM 995 C CA . LYS A 1 123 ? -0.970 17.162 8.533 1.00 72.19 123 LYS A CA 1
ATOM 996 C C . LYS A 1 123 ? -0.845 18.383 7.620 1.00 72.19 123 LYS A C 1
ATOM 998 O O . LYS A 1 123 ? -1.808 19.130 7.480 1.00 72.19 123 LYS A O 1
ATOM 1003 N N . ASP A 1 124 ? 0.313 18.557 6.993 1.00 75.44 124 ASP A N 1
ATOM 1004 C CA . ASP A 1 124 ? 0.605 19.693 6.116 1.00 75.44 124 ASP A CA 1
ATOM 1005 C C . ASP A 1 124 ? 0.229 19.439 4.643 1.00 75.44 124 ASP A C 1
ATOM 1007 O O . ASP A 1 124 ? 0.416 20.301 3.781 1.00 75.44 124 ASP A O 1
ATOM 1011 N N . TYR A 1 125 ? -0.288 18.251 4.323 1.00 79.50 125 TYR A N 1
ATOM 1012 C CA . TYR A 1 125 ? -0.634 17.850 2.968 1.00 79.50 125 TYR A CA 1
ATOM 1013 C C . TYR A 1 125 ? -2.139 17.946 2.711 1.00 79.50 125 TYR A C 1
ATOM 1015 O O . TYR A 1 125 ? -2.947 17.289 3.361 1.00 79.50 125 TYR A O 1
ATOM 1023 N N . ASN A 1 126 ? -2.503 18.728 1.696 1.00 77.88 126 ASN A N 1
ATOM 1024 C CA . ASN A 1 126 ? -3.852 18.740 1.140 1.00 77.88 126 ASN A CA 1
ATOM 1025 C C . ASN A 1 126 ? -3.996 17.586 0.140 1.00 77.88 126 ASN A C 1
ATOM 1027 O O . ASN A 1 126 ? -3.303 17.550 -0.888 1.00 77.88 126 ASN A O 1
ATOM 1031 N N . ASP A 1 127 ? -4.908 16.663 0.435 1.00 72.50 127 ASP A N 1
ATOM 1032 C CA . ASP A 1 127 ? -5.163 15.518 -0.424 1.00 72.50 127 ASP A CA 1
ATOM 1033 C C . ASP A 1 127 ? -6.191 15.827 -1.519 1.00 72.50 127 ASP A C 1
ATOM 1035 O O . ASP A 1 127 ? -7.408 15.738 -1.341 1.00 72.50 127 ASP A O 1
ATOM 1039 N N . LYS A 1 128 ? -5.667 16.085 -2.717 1.00 73.62 128 LYS A N 1
ATOM 1040 C CA . LYS A 1 128 ? -6.469 16.201 -3.941 1.00 73.62 128 LYS A CA 1
ATOM 1041 C C . LYS A 1 128 ? -6.684 14.867 -4.655 1.00 73.62 128 LYS A C 1
ATOM 1043 O O . LYS A 1 128 ? -7.533 14.795 -5.537 1.00 73.62 128 LYS A O 1
ATOM 1048 N N . ARG A 1 129 ? -5.895 13.833 -4.342 1.00 72.31 129 ARG A N 1
ATOM 1049 C CA . ARG A 1 129 ? -5.863 12.579 -5.110 1.00 72.31 129 ARG A CA 1
ATOM 1050 C C . ARG A 1 129 ? -6.937 11.605 -4.651 1.00 72.31 129 ARG A C 1
ATOM 1052 O O . ARG A 1 129 ? -7.551 10.966 -5.499 1.00 72.31 129 ARG A O 1
ATOM 1059 N N . TYR A 1 130 ? -7.178 11.503 -3.346 1.00 71.12 130 TYR A N 1
ATOM 1060 C CA . TYR A 1 130 ? -8.255 10.665 -2.809 1.00 71.12 130 TYR A CA 1
ATOM 1061 C C . TYR A 1 130 ? -9.473 11.463 -2.374 1.00 71.12 130 TYR A C 1
ATOM 1063 O O . TYR A 1 130 ? -10.422 10.871 -1.862 1.00 71.12 130 TYR A O 1
ATOM 1071 N N . LEU A 1 131 ? -9.455 12.780 -2.615 1.00 77.06 131 LEU A N 1
ATOM 1072 C CA . LEU A 1 131 ? -10.516 13.703 -2.229 1.00 77.06 131 LEU A CA 1
ATOM 1073 C C . LEU A 1 131 ? -10.837 13.594 -0.733 1.00 77.06 131 LEU A C 1
ATOM 1075 O O . LEU A 1 131 ? -11.972 13.852 -0.332 1.00 77.06 131 LEU A O 1
ATOM 1079 N N . PHE A 1 132 ? -9.856 13.208 0.096 1.00 83.94 132 PHE A N 1
ATOM 1080 C CA . PHE A 1 132 ? -10.103 12.970 1.510 1.00 83.94 132 PHE A CA 1
ATOM 1081 C C . PHE A 1 132 ? -10.697 14.200 2.179 1.00 83.94 132 PHE A C 1
ATOM 1083 O O . PHE A 1 132 ? -11.685 14.069 2.885 1.00 83.94 132 PHE A O 1
ATOM 1090 N N . ASP A 1 133 ? -10.180 15.397 1.899 1.00 84.06 133 ASP A N 1
ATOM 1091 C CA . ASP A 1 133 ? -10.711 16.628 2.491 1.00 84.06 133 ASP A CA 1
ATOM 1092 C C . ASP A 1 133 ? -12.193 16.864 2.146 1.00 84.06 133 ASP A C 1
ATOM 1094 O O . ASP A 1 133 ? -12.929 17.412 2.961 1.00 84.06 133 ASP A O 1
ATOM 1098 N N . SER A 1 134 ? -12.658 16.401 0.978 1.00 86.50 134 SER A N 1
ATOM 1099 C CA . SER A 1 134 ? -14.071 16.495 0.565 1.00 86.50 134 SER A CA 1
ATOM 1100 C C . SER A 1 134 ? -14.967 15.443 1.233 1.00 86.50 134 SER A C 1
ATOM 1102 O O . SER A 1 134 ? -16.172 15.650 1.379 1.00 86.50 134 SER A O 1
ATOM 1104 N N . HIS A 1 135 ? -14.380 14.320 1.648 1.00 87.62 135 HIS A N 1
ATOM 1105 C CA . HIS A 1 135 ? -15.072 13.175 2.245 1.00 87.62 135 HIS A CA 1
ATOM 1106 C C . HIS A 1 135 ? -14.680 12.938 3.707 1.00 87.62 135 HIS A C 1
ATOM 1108 O O . HIS A 1 135 ? -15.005 11.900 4.275 1.00 87.62 135 HIS A O 1
ATOM 1114 N N . LYS A 1 136 ? -13.990 13.885 4.348 1.00 87.94 136 LYS A N 1
ATOM 1115 C CA . LYS A 1 136 ? -13.366 13.711 5.667 1.00 87.94 136 LYS A CA 1
ATOM 1116 C C . LYS A 1 136 ? -14.373 13.323 6.747 1.00 87.94 136 LYS A C 1
ATOM 1118 O O . LYS A 1 136 ? -14.049 12.563 7.652 1.00 87.94 136 LYS A O 1
ATOM 1123 N N . GLN A 1 137 ? -15.609 13.801 6.626 1.00 90.75 137 GLN A N 1
ATOM 1124 C CA . GLN A 1 137 ? -16.739 13.466 7.494 1.00 90.75 137 GLN A CA 1
ATOM 1125 C C . GLN A 1 137 ? -17.097 11.970 7.500 1.00 90.75 137 GLN A C 1
ATOM 1127 O O . GLN A 1 137 ? -17.667 11.491 8.483 1.00 90.75 137 GLN A O 1
ATOM 1132 N N . GLU A 1 138 ? -16.754 11.233 6.439 1.00 92.69 138 GLU A N 1
ATOM 1133 C CA . GLU A 1 138 ? -16.952 9.782 6.317 1.00 92.69 138 GLU A CA 1
ATOM 1134 C C . GLU A 1 138 ? -15.901 8.979 7.093 1.00 92.69 138 GLU A C 1
ATOM 1136 O O . GLU A 1 138 ? -16.025 7.763 7.206 1.00 92.69 138 GLU A O 1
ATOM 1141 N N . TYR A 1 139 ? -14.879 9.639 7.642 1.00 92.44 139 TYR A N 1
ATOM 1142 C CA . TYR A 1 139 ? -13.790 8.991 8.357 1.00 92.44 139 TYR A CA 1
ATOM 1143 C C . TYR A 1 139 ? -13.774 9.377 9.841 1.00 92.44 139 TYR A C 1
ATOM 1145 O O . TYR A 1 139 ? -14.188 10.467 10.244 1.00 92.44 139 TYR A O 1
ATOM 1153 N N . GLU A 1 140 ? -13.299 8.455 10.669 1.00 92.44 140 GLU A N 1
ATOM 1154 C CA . GLU A 1 140 ? -13.008 8.638 12.087 1.00 92.44 140 GLU A CA 1
ATOM 1155 C C . GLU A 1 140 ? -11.492 8.730 12.291 1.00 92.44 140 GLU A C 1
ATOM 1157 O O . GLU A 1 140 ? -10.734 7.984 11.675 1.00 92.44 140 GLU A O 1
ATOM 1162 N N . TYR A 1 141 ? -11.039 9.657 13.138 1.00 90.69 141 TYR A N 1
ATOM 1163 C CA . TYR A 1 141 ? -9.629 9.767 13.516 1.00 90.69 141 TYR A CA 1
ATOM 1164 C C . TYR A 1 141 ? -9.282 8.742 14.595 1.00 90.69 141 TYR A C 1
ATOM 1166 O O . TYR A 1 141 ? -9.947 8.697 15.626 1.00 90.69 141 TYR A O 1
ATOM 1174 N N . ILE A 1 142 ? -8.207 7.979 14.389 1.00 90.56 142 ILE A N 1
ATOM 1175 C CA . ILE A 1 142 ? -7.829 6.856 15.266 1.00 90.56 142 ILE A CA 1
ATOM 1176 C C . ILE A 1 142 ? -6.416 6.975 15.853 1.00 90.56 142 ILE A C 1
ATOM 1178 O O . ILE A 1 142 ? -5.902 6.029 16.445 1.00 90.56 142 ILE A O 1
ATOM 1182 N N . GLY A 1 143 ? -5.780 8.143 15.715 1.00 87.44 143 GLY A N 1
ATOM 1183 C CA . GLY A 1 143 ? -4.448 8.416 16.262 1.00 87.44 143 GLY A CA 1
ATOM 1184 C C . GLY A 1 143 ? -3.316 8.318 15.236 1.00 87.44 143 GLY A C 1
ATOM 1185 O O . GLY A 1 143 ? -3.457 7.701 14.186 1.00 87.44 143 GLY A O 1
ATOM 1186 N N . ASN A 1 144 ? -2.166 8.933 15.540 1.00 87.06 144 ASN A N 1
ATOM 1187 C CA . ASN A 1 144 ? -0.966 8.932 14.684 1.00 87.06 144 ASN A CA 1
ATOM 1188 C C . ASN A 1 144 ? -1.242 9.322 13.221 1.00 87.06 144 ASN A C 1
ATOM 1190 O O . ASN A 1 144 ? -0.713 8.700 12.299 1.00 87.06 144 ASN A O 1
ATOM 1194 N N . ASP A 1 145 ? -2.087 10.337 13.026 1.00 89.06 145 ASP A N 1
ATOM 1195 C CA . ASP A 1 145 ? -2.512 10.849 11.715 1.00 89.06 145 ASP A CA 1
ATOM 1196 C C . ASP A 1 145 ? -3.291 9.851 10.847 1.00 89.06 145 ASP A C 1
ATOM 1198 O O . ASP A 1 145 ? -3.515 10.097 9.660 1.00 89.06 145 ASP A O 1
ATOM 1202 N N . TRP A 1 146 ? -3.727 8.736 11.439 1.00 92.06 146 TRP A N 1
ATOM 1203 C CA . TRP A 1 146 ? -4.589 7.762 10.796 1.00 92.06 146 TRP A CA 1
ATOM 1204 C C . TRP A 1 146 ? -6.061 8.110 10.957 1.00 92.06 146 TRP A C 1
ATOM 1206 O O . TRP A 1 146 ? -6.540 8.531 12.014 1.00 92.06 146 TRP A O 1
ATOM 1216 N N . TYR A 1 147 ? -6.773 7.833 9.881 1.00 92.38 147 TYR A N 1
ATOM 1217 C CA . TYR A 1 147 ? -8.205 7.916 9.742 1.00 92.38 147 TYR A CA 1
ATOM 1218 C C . TYR A 1 147 ? -8.716 6.597 9.172 1.00 92.38 147 TYR A C 1
ATOM 1220 O O . TYR A 1 147 ? -8.040 5.954 8.367 1.00 92.38 147 TYR A O 1
ATOM 1228 N N . VAL A 1 148 ? -9.916 6.200 9.564 1.00 92.69 148 VAL A N 1
ATOM 1229 C CA . VAL A 1 148 ? -10.570 4.980 9.087 1.00 92.69 148 VAL A CA 1
ATOM 1230 C C . VAL A 1 148 ? -11.985 5.293 8.659 1.00 92.69 148 VAL A C 1
ATOM 1232 O O . VAL A 1 148 ? -12.658 6.118 9.275 1.00 92.69 148 VAL A O 1
ATOM 1235 N N . LYS A 1 149 ? -12.429 4.686 7.563 1.00 92.44 149 LYS A N 1
ATOM 1236 C CA . LYS A 1 149 ? -13.779 4.908 7.062 1.00 92.44 149 LYS A CA 1
ATOM 1237 C C . LYS A 1 149 ? -14.792 4.361 8.064 1.00 92.44 149 LYS A C 1
ATOM 1239 O O . LYS A 1 149 ? -14.674 3.216 8.499 1.00 92.44 149 LYS A O 1
ATOM 1244 N N . LYS A 1 150 ? -15.778 5.187 8.416 1.00 90.06 150 LYS A N 1
ATOM 1245 C CA . LYS A 1 150 ? -16.907 4.786 9.258 1.00 90.06 150 LYS A CA 1
ATOM 1246 C C . LYS A 1 150 ? -17.676 3.671 8.548 1.00 90.06 150 LYS A C 1
ATOM 1248 O O . LYS A 1 150 ? -17.886 3.753 7.335 1.00 90.06 150 LYS A O 1
ATOM 1253 N N . MET A 1 151 ? -18.044 2.636 9.299 1.00 79.56 151 MET A N 1
ATOM 1254 C CA . MET A 1 151 ? -18.935 1.573 8.825 1.00 79.56 151 MET A CA 1
ATOM 1255 C C . MET A 1 151 ? -20.386 2.040 8.799 1.00 79.56 151 MET A C 1
ATOM 1257 O O . MET A 1 151 ? -20.757 2.847 9.683 1.00 79.56 151 MET A O 1
#

Radius of gyration: 21.84 Å; chains: 1; bounding box: 52×37×70 Å

pLDDT: mean 85.33, std 12.66, range [39.06, 97.38]

Foldseek 3Di:
DDPVVVVVVVVVCCVVPVPPPPVVPDPPCVVPDDCVLVAQKKWAAPDPFWIWIDNPVPPPLDIWIATPVLDTPDGDPPRPDDSVSVSVNVVVCVVQQWRIWDHYRVAKTWTAHPNKIKIAHDPVHDDPPVCCVVVVVQWDDDDPRMIIGDD

Organism: NCBI:txid28132

Sequence (151 aa):
MNLKIKILVLLITLFLFGGCSSEVNYSSQIINYDFNQLDGVLIYNRDIDVTIFELFRVKGSGLVFVDNQLRITKKPKNYPLQDNEIIKFLKSYKKLNLSYCCIDNGKIIRVISNGIDYIKINKDYNDKRYLFDSHKQEYEYIGNDWYVKKM